Protein AF-A0A7V5LGB8-F1 (afdb_monomer_lite)

Foldseek 3Di:
DVVVVVVVVVVVVVVVVCCVVVVVDDCDDPPDQNADEPQDADDDVSLDVVSQFPFFDCDPVTRTDRDSHDYD

Radius of gyration: 20.9 Å; chains: 1; bounding box: 60×22×43 Å

pLDDT: mean 81.58, std 14.91, range [47.25, 97.94]

Sequence (72 aa):
MFRKVVLVMATVVFAVVSVILVGGQSDGGLLWWRAHEPIYIYGNDAFTLANGVLSGSGSAEDPYVIEGWYID

Secondary structure (DSSP, 8-state):
-HHHHHHHHHHHHHHHHHHHHHT---SS-TT--EEE------SGGG-SGGGTEEE--SSSSS--EE-SEEE-

Structure (mmCIF, N/CA/C/O backbone):
data_AF-A0A7V5LGB8-F1
#
_entry.id   AF-A0A7V5LGB8-F1
#
loop_
_atom_site.group_PDB
_atom_site.id
_atom_site.type_symbol
_atom_site.label_atom_id
_atom_site.label_alt_id
_atom_site.label_comp_id
_atom_site.label_asym_id
_atom_site.label_entity_id
_atom_site.label_seq_id
_atom_site.pdbx_PDB_ins_code
_atom_site.Cartn_x
_atom_site.Cartn_y
_atom_site.Cartn_z
_atom_site.occupancy
_atom_site.B_iso_or_equiv
_atom_site.auth_seq_id
_atom_site.auth_comp_id
_atom_site.auth_asym_id
_atom_site.auth_atom_id
_atom_site.pdbx_PDB_model_num
ATOM 1 N N . MET A 1 1 ? 45.271 -9.189 -21.735 1.00 72.38 1 MET A N 1
ATOM 2 C CA . MET A 1 1 ? 44.493 -8.257 -20.886 1.00 72.38 1 MET A CA 1
ATOM 3 C C . MET A 1 1 ? 43.220 -7.781 -21.592 1.00 72.38 1 MET A C 1
ATOM 5 O O . MET A 1 1 ? 42.143 -8.023 -21.070 1.00 72.38 1 MET A O 1
ATOM 9 N N . PHE A 1 2 ? 43.320 -7.263 -22.821 1.00 77.94 2 PHE A N 1
ATOM 10 C CA . PHE A 1 2 ? 42.200 -6.772 -23.646 1.00 77.94 2 PHE A CA 1
ATOM 11 C C . PHE A 1 2 ? 40.998 -7.733 -23.802 1.00 77.94 2 PHE A C 1
ATOM 13 O O . PHE A 1 2 ? 39.871 -7.355 -23.514 1.00 77.94 2 PHE A O 1
ATOM 20 N N . ARG A 1 3 ? 41.223 -9.014 -24.143 1.00 83.56 3 ARG A N 1
ATOM 21 C CA . ARG A 1 3 ? 40.141 -10.019 -24.282 1.00 83.56 3 ARG A CA 1
ATOM 22 C C . ARG A 1 3 ? 39.320 -10.234 -23.003 1.00 83.56 3 ARG A C 1
ATOM 24 O O . ARG A 1 3 ? 38.123 -10.465 -23.088 1.00 83.56 3 ARG A O 1
ATOM 31 N N . LYS A 1 4 ? 39.951 -10.148 -21.824 1.00 74.19 4 LYS A N 1
ATOM 32 C CA . LYS A 1 4 ? 39.257 -10.304 -20.534 1.00 74.19 4 LYS A CA 1
ATOM 33 C C . LYS A 1 4 ? 38.372 -9.090 -20.241 1.00 74.19 4 LYS A C 1
ATOM 35 O O . LYS A 1 4 ? 37.250 -9.264 -19.793 1.00 74.19 4 LYS A O 1
ATOM 40 N N . VAL A 1 5 ? 38.850 -7.887 -20.567 1.00 88.00 5 VAL A N 1
ATOM 41 C CA . VAL A 1 5 ? 38.084 -6.639 -20.417 1.00 88.00 5 VAL A CA 1
ATOM 42 C C . VAL A 1 5 ? 36.858 -6.643 -21.329 1.00 88.00 5 VAL A C 1
ATOM 44 O O . VAL A 1 5 ? 35.763 -6.366 -20.863 1.00 88.00 5 VAL A O 1
ATOM 47 N N . VAL A 1 6 ? 37.007 -7.045 -22.595 1.00 92.38 6 VAL A N 1
ATOM 48 C CA . VAL A 1 6 ? 35.879 -7.119 -23.543 1.00 92.38 6 VAL A CA 1
ATOM 49 C C . VAL A 1 6 ? 34.800 -8.103 -23.074 1.00 92.38 6 VAL A C 1
ATOM 51 O O . VAL A 1 6 ? 33.617 -7.786 -23.149 1.00 92.38 6 VAL A O 1
ATOM 54 N N . LEU A 1 7 ? 35.187 -9.265 -22.537 1.00 92.00 7 LEU A N 1
ATOM 55 C CA . LEU A 1 7 ? 34.232 -10.247 -22.004 1.00 92.00 7 L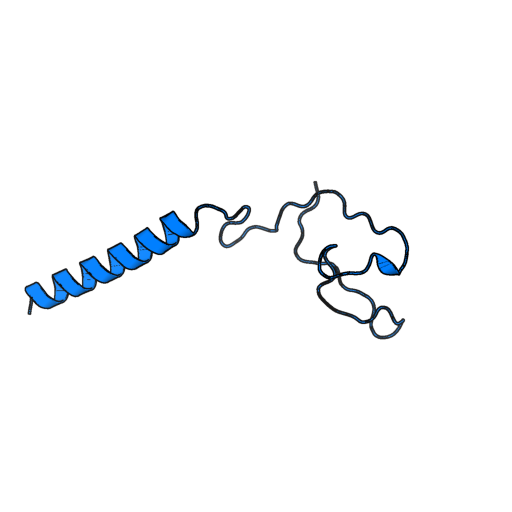EU A CA 1
ATOM 56 C C . LEU A 1 7 ? 33.494 -9.732 -20.761 1.00 92.00 7 LEU A C 1
ATOM 58 O O . LEU A 1 7 ? 32.286 -9.925 -20.634 1.00 92.00 7 LEU A O 1
ATOM 62 N N . VAL A 1 8 ? 34.194 -9.030 -19.868 1.00 92.62 8 VAL A N 1
ATOM 63 C CA . VAL A 1 8 ? 33.564 -8.403 -18.697 1.00 92.62 8 VAL A CA 1
ATOM 64 C C . VAL A 1 8 ? 32.584 -7.314 -19.135 1.00 92.62 8 VAL A C 1
ATOM 66 O O . VAL A 1 8 ? 31.446 -7.301 -18.684 1.00 92.62 8 VAL A O 1
ATOM 69 N N . MET A 1 9 ? 32.955 -6.458 -20.087 1.00 92.62 9 MET A N 1
ATOM 70 C CA . MET A 1 9 ? 32.040 -5.427 -20.588 1.00 92.62 9 MET A CA 1
ATOM 71 C C . MET A 1 9 ? 30.810 -6.033 -21.276 1.00 92.62 9 MET A C 1
ATOM 73 O O . MET A 1 9 ? 29.698 -5.576 -21.041 1.00 92.62 9 MET A O 1
ATOM 77 N N . ALA A 1 10 ? 30.980 -7.095 -22.067 1.00 93.00 10 ALA A N 1
ATOM 78 C CA . ALA A 1 10 ? 29.865 -7.774 -22.726 1.00 93.00 10 ALA A CA 1
ATOM 79 C C . ALA A 1 10 ? 28.888 -8.412 -21.723 1.00 93.00 10 ALA A C 1
ATOM 81 O O . ALA A 1 10 ? 27.677 -8.316 -21.903 1.00 93.00 10 ALA A O 1
ATOM 82 N N . THR A 1 11 ? 29.399 -9.019 -20.647 1.00 90.81 11 THR A N 1
ATOM 83 C CA . THR A 1 11 ? 28.550 -9.593 -19.586 1.00 90.81 11 THR A CA 1
ATOM 84 C C . THR A 1 11 ? 27.811 -8.520 -18.790 1.00 90.81 11 THR A C 1
ATOM 86 O O . THR A 1 11 ? 26.629 -8.695 -18.506 1.00 90.81 11 THR A O 1
ATOM 89 N N . VAL A 1 12 ? 28.451 -7.382 -18.505 1.00 91.50 12 VAL A N 1
ATOM 90 C CA . VAL A 1 12 ? 27.797 -6.234 -17.856 1.00 91.50 12 VAL A CA 1
ATOM 91 C C . VAL A 1 12 ? 26.697 -5.658 -18.746 1.00 91.50 12 VAL A C 1
ATOM 93 O O . VAL A 1 12 ? 25.579 -5.458 -18.281 1.00 91.50 12 VAL A O 1
ATOM 96 N N . VAL A 1 13 ? 26.973 -5.448 -20.036 1.00 92.94 13 VAL A N 1
ATOM 97 C CA . VAL A 1 13 ? 25.971 -4.952 -20.992 1.00 92.94 13 VAL A CA 1
ATOM 98 C C . VAL A 1 13 ? 24.804 -5.930 -21.109 1.00 92.94 13 VAL A C 1
ATOM 100 O O . VAL A 1 13 ? 23.654 -5.508 -21.068 1.00 92.94 13 VAL A O 1
ATOM 103 N N . PHE A 1 14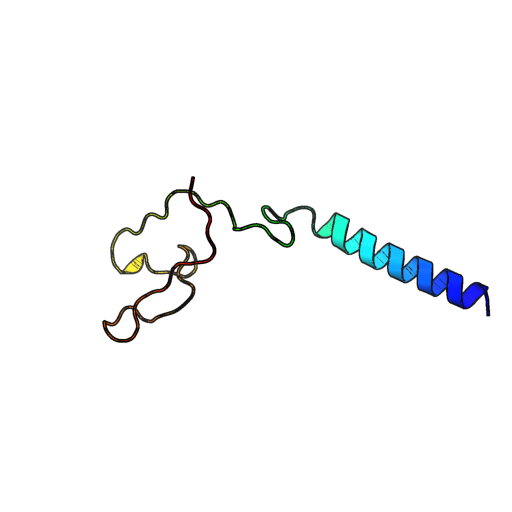 ? 25.075 -7.234 -21.187 1.00 89.88 14 PHE A N 1
ATOM 104 C CA . PHE A 1 14 ? 24.029 -8.253 -21.243 1.00 89.88 14 PHE A CA 1
ATOM 105 C C . PHE A 1 14 ? 23.167 -8.275 -19.974 1.00 89.88 14 PHE A C 1
ATOM 107 O O . PHE A 1 14 ? 21.944 -8.329 -20.074 1.00 89.88 14 PHE A O 1
ATOM 114 N N . ALA A 1 15 ? 23.777 -8.160 -18.790 1.00 85.31 15 ALA A N 1
ATOM 115 C CA . ALA A 1 15 ? 23.044 -8.069 -17.530 1.00 85.31 15 ALA A CA 1
ATOM 116 C C . ALA A 1 15 ? 22.136 -6.828 -17.500 1.00 85.31 15 ALA A C 1
ATOM 118 O O . ALA A 1 15 ? 20.949 -6.946 -17.206 1.00 85.31 15 ALA A O 1
ATOM 119 N N . VAL A 1 16 ? 22.646 -5.660 -17.899 1.00 83.62 16 VAL A N 1
ATOM 120 C CA . VAL A 1 16 ? 21.860 -4.415 -17.964 1.00 83.62 16 VAL A CA 1
ATOM 121 C C . VAL A 1 16 ? 20.705 -4.533 -18.962 1.00 83.62 16 VAL A C 1
ATOM 123 O O . VAL A 1 16 ? 19.572 -4.189 -18.636 1.00 83.62 16 VAL A O 1
ATOM 126 N N . VAL A 1 17 ? 20.956 -5.079 -20.152 1.00 85.62 17 VAL A N 1
ATOM 127 C CA . VAL A 1 17 ? 19.921 -5.298 -21.173 1.00 85.62 17 VAL A CA 1
ATOM 128 C C . VAL A 1 17 ? 18.867 -6.294 -20.685 1.00 85.62 17 VAL A C 1
ATOM 130 O O . VAL A 1 17 ? 17.680 -6.069 -20.899 1.00 85.62 17 VAL A O 1
ATOM 133 N N . SER A 1 18 ? 19.268 -7.353 -19.977 1.00 79.12 18 SER A N 1
ATOM 134 C CA . SER A 1 18 ? 18.327 -8.326 -19.412 1.00 79.12 18 SER A CA 1
ATOM 135 C C . SER A 1 18 ? 17.418 -7.699 -18.355 1.00 79.12 18 SER A C 1
ATOM 137 O O . SER A 1 18 ? 16.223 -7.965 -18.355 1.00 79.12 18 SER A O 1
ATOM 139 N N . VAL A 1 19 ? 17.947 -6.797 -17.522 1.00 73.75 19 VAL A N 1
ATOM 140 C CA . VAL A 1 19 ? 17.159 -6.069 -16.520 1.00 73.75 19 VAL A CA 1
ATOM 141 C C . VAL A 1 19 ? 16.166 -5.123 -17.191 1.00 73.75 19 VAL A C 1
ATOM 143 O O . VAL A 1 19 ? 15.023 -5.052 -16.759 1.00 73.75 19 VAL A O 1
ATOM 146 N N . ILE A 1 20 ? 16.559 -4.436 -18.267 1.00 75.56 20 ILE A N 1
ATOM 147 C CA . ILE A 1 20 ? 15.669 -3.517 -18.997 1.00 75.56 20 ILE A CA 1
ATOM 148 C C . ILE A 1 20 ? 14.558 -4.283 -19.727 1.00 75.56 20 ILE A C 1
ATOM 150 O O . ILE A 1 20 ? 13.405 -3.864 -19.702 1.00 75.56 20 ILE A O 1
ATOM 154 N N . LEU A 1 21 ? 14.891 -5.406 -20.369 1.00 71.69 21 LEU A N 1
ATOM 155 C CA . LEU A 1 21 ? 13.936 -6.190 -21.157 1.00 71.69 21 LEU A CA 1
ATOM 156 C C . LEU A 1 21 ? 12.993 -7.030 -20.287 1.00 71.69 21 LEU A C 1
ATOM 158 O O . LEU A 1 21 ? 11.818 -7.152 -20.617 1.00 71.69 21 LEU A O 1
ATOM 162 N N . VAL A 1 22 ? 13.480 -7.593 -19.176 1.00 66.44 22 VAL A N 1
ATOM 163 C CA . VAL A 1 22 ? 12.647 -8.339 -18.212 1.00 66.44 22 VAL A CA 1
ATOM 164 C C . VAL A 1 22 ? 11.905 -7.385 -17.271 1.00 66.44 22 VAL A C 1
ATOM 166 O O . VAL A 1 22 ? 10.801 -7.690 -16.837 1.00 66.44 22 VAL A O 1
ATOM 169 N N . GLY A 1 23 ? 12.456 -6.197 -17.010 1.00 55.16 23 GLY A N 1
ATOM 170 C CA . GLY A 1 23 ? 11.810 -5.118 -16.258 1.00 55.16 23 GLY A CA 1
ATOM 171 C C . GLY A 1 23 ? 10.746 -4.344 -17.042 1.00 55.16 23 GLY A C 1
ATOM 172 O O . GLY A 1 23 ? 10.251 -3.338 -16.543 1.00 55.16 23 GLY A O 1
ATOM 173 N N . GLY A 1 24 ? 10.375 -4.796 -18.246 1.00 50.59 24 GLY A N 1
ATOM 174 C CA . GLY A 1 24 ? 9.395 -4.179 -19.150 1.00 50.59 24 GLY A CA 1
ATOM 175 C C . GLY A 1 24 ? 7.934 -4.199 -18.683 1.00 50.59 24 GLY A C 1
ATOM 176 O O . GLY A 1 24 ? 7.035 -4.189 -19.518 1.00 50.59 24 GLY A O 1
ATOM 177 N N . GLN A 1 25 ? 7.689 -4.228 -17.374 1.00 54.22 25 GLN A N 1
ATOM 178 C CA . GLN A 1 25 ? 6.389 -3.987 -16.750 1.00 54.22 25 GLN A CA 1
ATOM 179 C C . GLN A 1 25 ? 6.602 -3.279 -15.413 1.00 54.22 25 GLN A C 1
ATOM 181 O O . GLN A 1 25 ? 6.276 -3.799 -14.348 1.00 54.22 25 GLN A O 1
ATOM 186 N N . SER A 1 26 ? 7.190 -2.090 -15.446 1.00 50.84 26 SER A N 1
ATOM 187 C CA . SER A 1 26 ? 6.948 -1.150 -14.370 1.00 50.84 26 SER A CA 1
ATOM 188 C C . SER A 1 26 ? 6.034 -0.061 -14.901 1.00 50.84 26 SER A C 1
ATOM 190 O O . SER A 1 26 ? 6.467 0.876 -15.571 1.00 50.84 26 SER A O 1
ATOM 192 N N . ASP A 1 27 ? 4.764 -0.144 -14.508 1.00 53.81 27 ASP A N 1
ATOM 193 C CA . ASP A 1 27 ? 3.972 1.047 -14.199 1.00 53.81 27 ASP A CA 1
ATOM 194 C C . ASP A 1 27 ? 4.672 1.752 -13.027 1.00 53.81 27 ASP A C 1
ATOM 196 O O . ASP A 1 27 ? 4.205 1.736 -11.888 1.00 53.81 27 ASP A O 1
ATOM 200 N N . GLY A 1 28 ? 5.893 2.231 -13.286 1.00 55.09 28 GLY A N 1
ATOM 201 C CA . GLY A 1 28 ? 6.770 2.874 -12.337 1.00 55.09 28 GLY A CA 1
ATOM 202 C C . GLY A 1 28 ? 8.260 2.779 -12.549 1.00 55.09 28 GLY A C 1
ATOM 203 O O . GLY A 1 28 ? 8.951 1.962 -11.944 1.00 55.09 28 GLY A O 1
ATOM 204 N N . GLY A 1 29 ? 8.7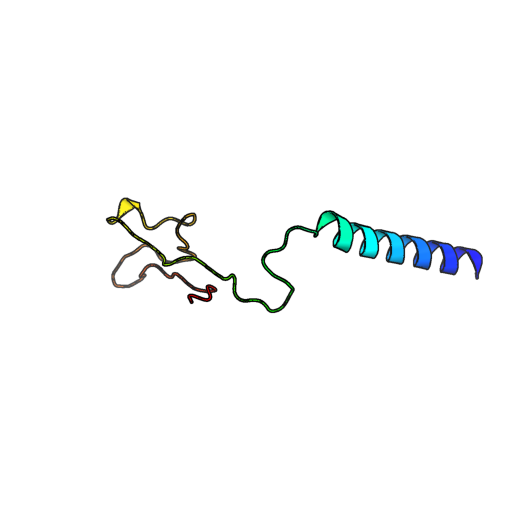75 3.710 -13.348 1.00 48.22 29 GLY A N 1
ATOM 205 C CA . GLY A 1 29 ? 10.193 4.040 -13.363 1.00 48.22 29 GLY A CA 1
ATOM 206 C C . GLY A 1 29 ? 10.696 4.551 -12.006 1.00 48.22 29 GLY A C 1
ATOM 207 O O . GLY A 1 29 ? 9.927 4.941 -11.133 1.00 48.22 29 GLY A O 1
ATOM 208 N N . LEU A 1 30 ? 12.023 4.576 -11.868 1.00 47.25 30 LEU A N 1
ATOM 209 C CA . LEU A 1 30 ? 12.822 4.750 -10.644 1.00 47.25 30 LEU A CA 1
ATOM 210 C C . LEU A 1 30 ? 12.553 6.003 -9.778 1.00 47.25 30 LEU A C 1
ATOM 212 O O . LEU A 1 30 ? 13.225 6.162 -8.766 1.00 47.25 30 LEU A O 1
ATOM 216 N N . LEU A 1 31 ? 11.612 6.877 -10.145 1.00 49.72 31 LEU A N 1
ATOM 217 C CA . LEU A 1 31 ? 11.195 8.064 -9.381 1.00 49.72 31 LEU A CA 1
ATOM 218 C C . LEU A 1 31 ? 9.676 8.305 -9.405 1.00 49.72 31 LEU A C 1
ATOM 220 O O . LEU A 1 31 ? 9.222 9.406 -9.101 1.00 49.72 31 LEU A O 1
ATOM 224 N N . TRP A 1 32 ? 8.878 7.321 -9.804 1.00 52.56 32 TRP A N 1
ATOM 225 C CA . TRP A 1 32 ? 7.447 7.525 -9.970 1.00 52.56 32 TRP A CA 1
ATOM 226 C C . TRP A 1 32 ? 6.687 7.111 -8.708 1.00 52.56 32 TRP A C 1
ATOM 228 O O . TRP A 1 32 ? 6.915 6.052 -8.122 1.00 52.56 32 TRP A O 1
ATOM 238 N N . TRP A 1 33 ? 5.776 7.972 -8.286 1.00 57.97 33 TRP A N 1
ATOM 239 C CA . TRP A 1 33 ? 4.694 7.582 -7.402 1.00 57.97 33 TRP A CA 1
ATOM 240 C C . TRP A 1 33 ? 3.745 6.718 -8.218 1.00 57.97 33 TRP A C 1
ATOM 242 O O . TRP A 1 33 ? 3.346 7.136 -9.304 1.00 57.97 33 TRP A O 1
ATOM 252 N N . ARG A 1 34 ? 3.398 5.525 -7.725 1.00 64.44 34 ARG A N 1
ATOM 253 C CA . ARG A 1 34 ? 2.440 4.666 -8.426 1.00 64.44 34 ARG A CA 1
ATOM 254 C C . ARG A 1 34 ? 1.119 5.404 -8.570 1.00 64.44 34 ARG A C 1
ATOM 256 O O . ARG A 1 34 ? 0.472 5.667 -7.560 1.00 64.44 34 ARG A O 1
ATOM 263 N N . ALA A 1 35 ? 0.758 5.760 -9.808 1.00 69.06 35 ALA A N 1
ATOM 264 C CA . ALA A 1 35 ? -0.584 6.233 -10.097 1.00 69.06 35 ALA A CA 1
ATOM 265 C C . ALA A 1 35 ? -1.551 5.131 -9.673 1.00 69.06 35 ALA A C 1
ATOM 267 O O . ALA A 1 35 ? -1.364 3.962 -10.024 1.00 69.06 35 ALA A O 1
ATOM 268 N N . HIS A 1 36 ? -2.528 5.504 -8.865 1.00 73.50 36 HIS A N 1
ATOM 269 C CA . HIS A 1 36 ? -3.484 4.585 -8.286 1.00 73.50 36 HIS A CA 1
ATOM 270 C C . HIS A 1 36 ? -4.884 5.146 -8.515 1.00 73.50 36 HIS A C 1
ATOM 272 O O . HIS A 1 36 ? -5.106 6.354 -8.434 1.00 73.50 36 HIS A O 1
ATOM 278 N N . GLU A 1 37 ? -5.832 4.261 -8.806 1.00 79.44 37 GLU A N 1
ATOM 279 C CA . GLU A 1 37 ? -7.251 4.613 -8.801 1.00 79.44 37 GLU A CA 1
ATOM 280 C C . GLU A 1 37 ? -7.688 5.109 -7.405 1.00 79.44 37 GLU A C 1
ATOM 282 O O . GLU A 1 37 ? -6.968 4.903 -6.424 1.00 79.44 37 GLU A O 1
ATOM 287 N N . PRO A 1 38 ? -8.843 5.775 -7.243 1.00 85.25 38 PRO A N 1
ATOM 288 C CA . PRO A 1 38 ? -9.311 6.153 -5.915 1.00 85.25 38 PRO A CA 1
ATOM 289 C C . PRO A 1 38 ? -9.327 4.948 -4.964 1.00 85.25 38 PRO A C 1
ATOM 291 O O . PRO A 1 38 ? -9.931 3.916 -5.250 1.00 85.25 38 PRO A O 1
ATOM 294 N N . ILE A 1 39 ? -8.651 5.077 -3.822 1.00 83.31 39 ILE A N 1
ATOM 295 C CA . ILE A 1 39 ? -8.576 4.004 -2.828 1.00 83.31 39 ILE A CA 1
ATOM 296 C C . ILE A 1 39 ? -9.938 3.887 -2.142 1.00 83.31 39 ILE A C 1
ATOM 298 O O . ILE A 1 39 ? -10.363 4.782 -1.409 1.00 83.31 39 ILE A O 1
ATOM 302 N N . TYR A 1 40 ? -10.626 2.772 -2.379 1.00 87.12 40 TYR A N 1
ATOM 303 C CA . TYR A 1 40 ? -11.914 2.472 -1.767 1.00 87.12 40 TYR A CA 1
ATOM 304 C C . TYR A 1 40 ? -11.763 1.430 -0.656 1.00 87.12 40 TYR A C 1
ATOM 306 O O . TYR A 1 40 ? -11.373 0.291 -0.903 1.00 87.12 40 TYR A O 1
ATOM 314 N N . ILE A 1 41 ? -12.118 1.815 0.571 1.00 92.44 41 ILE A N 1
ATOM 315 C CA . ILE A 1 41 ? -12.128 0.932 1.742 1.00 92.44 41 ILE A CA 1
ATOM 316 C C . ILE A 1 41 ? -13.573 0.741 2.195 1.00 92.44 41 ILE A C 1
ATOM 318 O O . ILE A 1 41 ? -14.217 1.680 2.669 1.00 92.44 41 ILE A O 1
ATOM 322 N N . TYR A 1 42 ? -14.086 -0.482 2.061 1.00 94.62 42 TYR A N 1
ATOM 323 C CA . TYR A 1 42 ? -15.432 -0.832 2.509 1.00 94.62 42 TYR A CA 1
ATOM 324 C C . TYR A 1 42 ? -15.398 -1.632 3.810 1.00 94.62 42 TYR A C 1
ATOM 326 O O . TYR A 1 42 ? -15.304 -2.858 3.809 1.00 94.62 42 TYR A O 1
ATOM 334 N N . GLY A 1 43 ? -15.499 -0.913 4.927 1.00 94.81 43 GLY A N 1
ATOM 335 C CA . GLY A 1 43 ? -15.467 -1.506 6.262 1.00 94.81 43 GLY A CA 1
ATOM 336 C C . GLY A 1 43 ? -14.065 -1.925 6.710 1.00 94.81 43 GLY A C 1
ATOM 337 O O . GLY A 1 43 ? -13.084 -1.799 5.981 1.00 94.81 43 GLY A O 1
ATOM 338 N N . ASN A 1 44 ? -13.976 -2.408 7.949 1.00 93.00 44 ASN A N 1
ATOM 339 C CA . ASN A 1 44 ? -12.691 -2.653 8.608 1.00 93.00 44 ASN A CA 1
ATOM 340 C C . ASN A 1 44 ? -11.885 -3.784 7.957 1.00 93.00 44 ASN A C 1
ATOM 342 O O . ASN A 1 44 ? -10.664 -3.693 7.871 1.00 93.00 44 ASN A O 1
ATOM 346 N N . ASP A 1 45 ? -12.562 -4.812 7.449 1.00 94.88 45 ASP A N 1
ATOM 347 C CA . ASP A 1 45 ? -11.904 -5.971 6.836 1.00 94.88 45 ASP A CA 1
ATOM 348 C C . ASP A 1 45 ? -11.180 -5.615 5.526 1.00 94.88 45 ASP A C 1
ATOM 350 O O . ASP A 1 45 ? -10.335 -6.373 5.052 1.00 94.88 45 ASP A O 1
ATOM 354 N N . ALA A 1 46 ? -11.480 -4.451 4.939 1.00 95.38 46 ALA A N 1
ATOM 355 C CA . ALA A 1 46 ? -10.840 -3.973 3.721 1.00 95.38 46 ALA A CA 1
ATOM 356 C C . ALA A 1 46 ? -9.486 -3.278 3.966 1.00 95.38 46 ALA A C 1
ATOM 358 O O . ALA A 1 46 ? -8.785 -2.996 2.993 1.00 95.38 46 ALA A O 1
ATOM 359 N N . PHE A 1 47 ? -9.065 -3.041 5.213 1.00 94.44 47 PHE A N 1
ATOM 360 C CA . PHE A 1 47 ? -7.716 -2.544 5.515 1.00 94.44 47 PHE A CA 1
ATOM 361 C C . PHE A 1 47 ? -6.676 -3.660 5.364 1.00 94.44 47 PHE A C 1
ATOM 363 O O . PHE A 1 47 ? -6.244 -4.290 6.326 1.00 94.44 47 PHE A O 1
ATOM 370 N N . THR A 1 48 ? -6.275 -3.915 4.121 1.00 91.44 48 THR A N 1
ATOM 371 C CA . THR A 1 48 ? -5.307 -4.955 3.764 1.00 91.44 48 THR A CA 1
ATOM 372 C C . THR A 1 48 ? -4.154 -4.378 2.953 1.00 91.44 48 THR A C 1
ATOM 374 O O . THR A 1 48 ? -4.282 -3.325 2.325 1.00 91.44 48 THR A O 1
ATOM 377 N N . LEU A 1 49 ? -3.040 -5.112 2.895 1.00 88.19 49 LEU A N 1
ATOM 378 C CA . LEU A 1 49 ? -1.908 -4.772 2.028 1.00 88.19 49 LEU A CA 1
ATOM 379 C C . LEU A 1 49 ? -2.323 -4.658 0.552 1.00 88.19 49 LEU A C 1
ATOM 381 O O . LEU A 1 49 ? -1.815 -3.804 -0.167 1.00 88.19 49 LEU A O 1
ATOM 385 N N . ALA A 1 50 ? -3.275 -5.489 0.113 1.00 86.62 50 ALA A N 1
ATOM 386 C CA . ALA A 1 50 ? -3.796 -5.456 -1.252 1.00 86.62 50 ALA A CA 1
ATOM 387 C C . ALA A 1 50 ? -4.534 -4.145 -1.576 1.00 86.62 50 ALA A C 1
ATOM 389 O O . ALA A 1 50 ? -4.528 -3.725 -2.726 1.00 86.62 50 ALA A O 1
ATOM 390 N N . ASN A 1 51 ? -5.097 -3.480 -0.562 1.00 88.25 51 ASN A N 1
ATOM 391 C CA . ASN A 1 51 ? -5.787 -2.194 -0.686 1.00 88.25 51 ASN A CA 1
ATOM 392 C C . ASN A 1 51 ? -4.908 -1.005 -0.251 1.00 88.25 51 ASN A C 1
ATOM 394 O O . ASN A 1 51 ? -5.416 0.073 0.053 1.00 88.25 51 ASN A O 1
ATOM 398 N N . GLY A 1 52 ? -3.586 -1.200 -0.199 1.00 86.31 52 GLY A N 1
ATOM 399 C CA . GLY A 1 52 ? -2.614 -0.126 -0.006 1.00 86.31 52 GLY A CA 1
ATOM 400 C C . GLY A 1 52 ? -2.150 0.113 1.431 1.00 86.31 52 GLY A C 1
ATOM 401 O O . GLY A 1 52 ? -1.360 1.031 1.638 1.00 86.31 52 GLY A O 1
ATOM 402 N N . VAL A 1 53 ? -2.577 -0.689 2.415 1.00 93.31 53 VAL A N 1
ATOM 403 C CA . VAL A 1 53 ? -2.081 -0.570 3.800 1.00 93.31 53 VAL A CA 1
ATOM 404 C C . VAL A 1 53 ? -0.642 -1.068 3.881 1.00 93.31 53 VAL A C 1
ATOM 406 O O . VAL A 1 53 ? -0.382 -2.256 3.708 1.00 93.31 53 VAL A O 1
ATOM 409 N N . LEU A 1 54 ? 0.295 -0.168 4.166 1.00 93.25 54 LEU A N 1
ATOM 410 C CA . LEU A 1 54 ? 1.723 -0.481 4.249 1.00 93.25 54 LEU A CA 1
ATOM 411 C C . LEU A 1 54 ? 2.204 -0.692 5.689 1.00 93.25 54 LEU A C 1
ATOM 413 O O . LEU A 1 54 ? 3.183 -1.410 5.899 1.00 93.25 54 LEU A O 1
ATOM 417 N N . SER A 1 55 ? 1.534 -0.094 6.677 1.00 95.44 55 SER A N 1
ATOM 418 C CA . SER A 1 55 ? 1.854 -0.272 8.098 1.00 95.44 55 SER A CA 1
ATOM 419 C C . SER A 1 55 ? 0.673 0.072 9.017 1.00 95.44 55 SE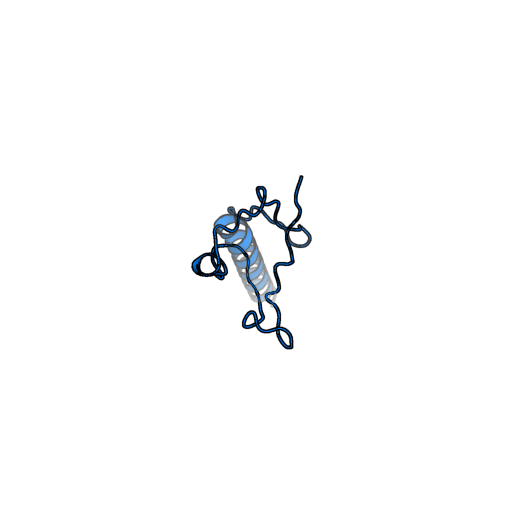R A C 1
ATOM 421 O O . SER A 1 55 ? -0.384 0.505 8.551 1.00 95.44 55 SER A O 1
ATOM 423 N N . GLY A 1 56 ? 0.860 -0.154 10.321 1.00 96.06 56 GLY A N 1
ATOM 424 C CA . GLY A 1 56 ? -0.141 0.061 11.365 1.00 96.06 56 GLY A CA 1
ATO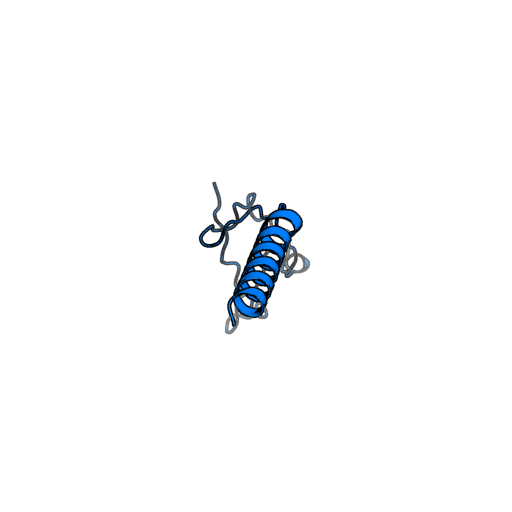M 425 C C . GLY A 1 56 ? -1.049 -1.143 11.622 1.00 96.06 56 GLY A C 1
ATOM 426 O O . GLY A 1 56 ? -1.182 -2.040 10.787 1.00 96.06 56 GLY A O 1
ATOM 427 N N . SER A 1 57 ? -1.682 -1.155 12.793 1.00 94.50 57 SER A N 1
ATOM 428 C CA . SER A 1 57 ? -2.632 -2.187 13.238 1.00 94.50 57 SER A CA 1
ATOM 429 C C . SER A 1 57 ? -4.078 -1.691 13.334 1.00 94.50 57 SER A C 1
ATOM 431 O O . SER A 1 57 ? -4.987 -2.481 13.591 1.00 94.50 57 SER A O 1
ATOM 433 N N . GLY A 1 58 ? -4.306 -0.394 13.117 1.00 94.56 58 GLY A N 1
ATOM 434 C CA . GLY A 1 58 ? -5.630 0.224 13.141 1.00 94.56 58 GLY A CA 1
ATOM 435 C C . GLY A 1 58 ? -6.099 0.658 14.530 1.00 94.56 58 GLY A C 1
ATOM 436 O O . GLY A 1 58 ? -7.261 1.043 14.671 1.00 94.56 58 GLY A O 1
ATOM 437 N N . SER A 1 59 ? -5.236 0.612 15.553 1.00 96.19 59 SER A N 1
ATOM 438 C CA . SER A 1 59 ? -5.543 1.206 16.860 1.00 96.19 59 SER A CA 1
ATOM 439 C C . SER A 1 59 ? -5.362 2.727 16.833 1.00 96.19 59 SER A C 1
ATOM 441 O O . SER A 1 59 ? -4.817 3.293 15.886 1.00 96.19 59 SER A O 1
ATOM 443 N N . ALA A 1 60 ? -5.819 3.412 17.884 1.00 96.75 60 ALA A N 1
ATOM 444 C CA . ALA A 1 60 ? -5.630 4.857 18.001 1.00 96.75 60 ALA A CA 1
ATOM 445 C C . ALA A 1 60 ? -4.144 5.238 18.127 1.00 96.75 60 ALA A C 1
ATOM 447 O O . ALA A 1 60 ? -3.725 6.281 17.631 1.00 96.75 60 ALA A O 1
ATOM 448 N N . GLU A 1 61 ? -3.355 4.388 18.784 1.00 97.94 61 GLU A N 1
ATOM 449 C CA . GLU A 1 61 ? -1.915 4.564 18.974 1.00 97.94 61 GLU A CA 1
ATOM 450 C C . GLU A 1 61 ? -1.089 4.100 17.763 1.00 97.94 61 GLU A C 1
ATOM 452 O O . GLU A 1 61 ? 0.060 4.513 17.629 1.00 97.94 61 GLU A O 1
ATOM 457 N N . ASP A 1 62 ? -1.662 3.260 16.894 1.00 97.12 62 ASP A N 1
ATOM 458 C CA . ASP A 1 62 ? -1.004 2.664 15.726 1.00 97.12 62 ASP A CA 1
ATOM 459 C C . ASP A 1 62 ? -1.971 2.573 14.518 1.00 97.12 62 ASP A C 1
ATOM 461 O O . ASP A 1 62 ? -2.427 1.483 14.145 1.00 97.12 62 ASP A O 1
ATOM 465 N N . PRO A 1 63 ? -2.349 3.722 13.921 1.00 96.62 63 PRO A N 1
ATOM 466 C CA . PRO A 1 63 ? -3.330 3.783 12.840 1.00 96.62 63 PRO A CA 1
ATOM 467 C C . PRO A 1 63 ? -2.789 3.171 11.543 1.00 96.62 63 PRO A C 1
ATOM 469 O O . PRO A 1 63 ? -1.589 3.195 11.285 1.00 96.62 63 PRO A O 1
ATOM 472 N N . TYR A 1 64 ? -3.683 2.674 10.682 1.00 96.62 64 TYR A N 1
ATOM 473 C CA . TYR A 1 64 ? -3.291 2.197 9.355 1.00 96.62 64 TYR A CA 1
ATOM 474 C C . TYR A 1 64 ? -2.691 3.320 8.505 1.00 96.62 64 TYR A C 1
ATOM 476 O O . TYR A 1 64 ? -3.276 4.398 8.377 1.00 96.62 64 TYR A O 1
ATOM 484 N N . VAL A 1 65 ? -1.556 3.033 7.870 1.00 95.25 65 VAL A N 1
ATOM 485 C CA . VAL A 1 65 ? -0.858 3.954 6.970 1.00 95.25 65 VAL A CA 1
ATOM 486 C C . VAL A 1 65 ? -0.987 3.459 5.537 1.00 95.25 65 VAL A C 1
ATOM 488 O O . VAL A 1 65 ? -0.566 2.350 5.201 1.00 95.25 65 VAL A O 1
ATOM 491 N N . ILE A 1 66 ? -1.558 4.310 4.687 1.00 91.69 66 ILE A N 1
ATOM 492 C CA . ILE A 1 66 ? -1.674 4.114 3.243 1.00 91.69 66 ILE A CA 1
ATOM 493 C C . ILE A 1 66 ? -0.921 5.269 2.581 1.00 91.69 66 ILE A C 1
ATOM 495 O O . ILE A 1 66 ? -1.347 6.419 2.667 1.00 91.69 66 ILE A O 1
ATOM 499 N N . GLU A 1 67 ? 0.223 4.978 1.964 1.00 87.94 67 GLU A N 1
ATOM 500 C CA . GLU A 1 67 ? 1.139 5.990 1.421 1.00 87.94 67 GLU A CA 1
ATOM 501 C C . GLU A 1 67 ? 1.857 5.507 0.151 1.00 87.94 67 GLU A C 1
ATOM 503 O O . GLU A 1 67 ? 1.763 4.340 -0.223 1.00 87.94 67 GLU A O 1
ATOM 508 N N . GLY A 1 68 ? 2.592 6.405 -0.516 1.00 81.56 68 GLY A N 1
ATOM 509 C CA . GLY A 1 68 ? 3.371 6.078 -1.720 1.00 81.56 68 GLY A CA 1
ATOM 510 C C . GLY A 1 68 ? 2.566 6.052 -3.027 1.00 81.56 68 GLY A C 1
ATOM 511 O O . GLY A 1 68 ? 3.076 5.589 -4.051 1.00 81.56 68 GLY A O 1
ATOM 512 N N . TRP A 1 69 ? 1.334 6.565 -3.000 1.00 81.00 69 TRP A N 1
ATOM 513 C CA . TRP A 1 69 ? 0.412 6.595 -4.136 1.00 81.00 69 TRP A CA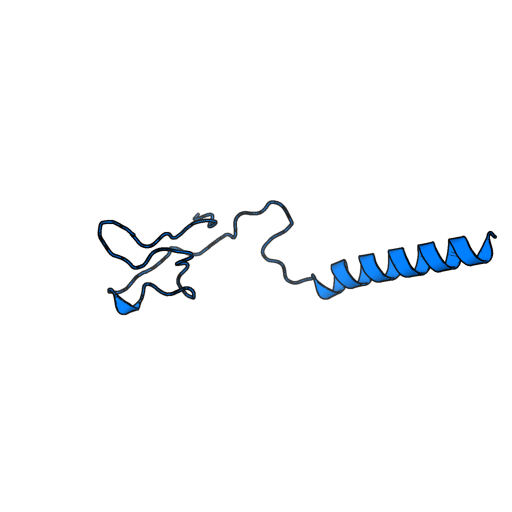 1
ATOM 514 C C . TRP A 1 69 ? 0.211 8.019 -4.649 1.00 81.00 69 TRP A C 1
ATOM 516 O O . TRP A 1 69 ? 0.044 8.951 -3.860 1.00 81.00 69 TRP A O 1
ATOM 526 N N . TYR A 1 70 ? 0.187 8.180 -5.970 1.00 77.94 70 TYR A N 1
ATOM 527 C CA . TYR A 1 70 ? -0.317 9.388 -6.622 1.00 77.94 70 TYR A CA 1
ATOM 528 C C . TYR A 1 70 ? -1.764 9.137 -7.045 1.00 77.94 70 TYR A C 1
ATOM 530 O O . TYR A 1 70 ? -2.035 8.161 -7.742 1.00 77.94 70 TYR A O 1
ATOM 538 N N . ILE A 1 71 ? -2.676 9.996 -6.599 1.00 76.56 71 ILE A N 1
ATOM 539 C CA . ILE A 1 71 ? -4.104 9.936 -6.921 1.00 76.56 71 ILE A CA 1
ATOM 540 C C . ILE A 1 71 ? -4.400 11.119 -7.853 1.00 76.56 71 ILE A C 1
ATOM 542 O O . ILE A 1 71 ? -4.022 12.243 -7.513 1.00 76.56 71 ILE A O 1
ATOM 546 N N . ASP A 1 72 ? -5.026 10.856 -9.002 1.00 70.56 72 ASP A N 1
ATOM 547 C CA . ASP A 1 72 ? -5.495 11.862 -9.979 1.00 70.56 72 ASP A CA 1
ATOM 548 C C . ASP A 1 72 ? -6.941 12.296 -9.677 1.00 70.56 72 ASP A C 1
ATOM 550 O O . ASP A 1 72 ? -7.783 11.398 -9.421 1.00 70.56 72 ASP A O 1
#